Protein AF-A0A6V7Y3X8-F1 (afdb_monomer_lite)

Sequence (145 aa):
MLKTTILSAPKRNYVNLDYARHMPKAYVDRMKRHVPTKVYDNRFGAPPVHRWAVPPDDYKPLLKDFDDGSRILQAKRIWETEAFHERLERERDHKSALLSVKFFRKRRRIVPQMSAEHWTIFPGDQVEVMIGPDRGKKGVVFSCN

pLDDT: mean 75.99, std 13.75, range [44.09, 96.19]

Structure (mmCIF, N/CA/C/O backbone):
data_AF-A0A6V7Y3X8-F1
#
_entry.id   AF-A0A6V7Y3X8-F1
#
loop_
_atom_site.group_PDB
_atom_site.id
_atom_site.type_symbol
_atom_site.label_atom_id
_atom_site.label_alt_id
_atom_site.label_comp_id
_atom_site.label_asym_id
_atom_site.label_entity_id
_atom_site.label_seq_id
_atom_site.pdbx_PDB_ins_code
_atom_site.Cartn_x
_atom_site.Cartn_y
_atom_site.Cartn_z
_atom_site.occupancy
_atom_site.B_iso_or_equiv
_atom_site.auth_seq_id
_atom_site.auth_comp_id
_atom_site.auth_asym_id
_atom_site.auth_atom_id
_atom_site.pdbx_PDB_model_num
ATOM 1 N N . MET A 1 1 ? 5.498 32.511 -59.991 1.00 50.22 1 MET A N 1
ATOM 2 C CA . MET A 1 1 ? 4.754 31.581 -59.110 1.00 50.22 1 MET A CA 1
ATOM 3 C C . MET A 1 1 ? 5.460 30.237 -59.091 1.00 50.22 1 MET A C 1
ATOM 5 O O . MET A 1 1 ? 5.334 29.526 -60.070 1.00 50.22 1 MET A O 1
ATOM 9 N N . LEU A 1 2 ? 6.162 29.878 -58.015 1.00 44.09 2 LEU A N 1
ATOM 10 C CA . LEU A 1 2 ? 6.521 28.484 -57.720 1.00 44.09 2 LEU A CA 1
ATOM 11 C C . LEU A 1 2 ? 6.543 28.322 -56.193 1.00 44.09 2 LEU A C 1
ATOM 13 O O . LEU A 1 2 ? 7.506 28.699 -55.533 1.00 44.09 2 LEU A O 1
ATOM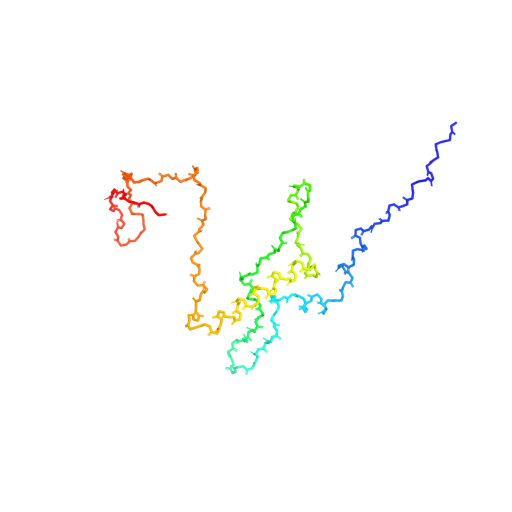 17 N N . LYS A 1 3 ? 5.431 27.838 -55.625 1.00 51.41 3 LYS A N 1
ATOM 18 C CA . LYS A 1 3 ? 5.354 27.421 -54.218 1.00 51.41 3 LYS A CA 1
ATOM 19 C C . LYS A 1 3 ? 5.978 26.029 -54.132 1.00 51.41 3 LYS A C 1
ATOM 21 O O . LYS A 1 3 ? 5.423 25.074 -54.664 1.00 51.41 3 LYS A O 1
ATOM 26 N N . THR A 1 4 ? 7.146 25.922 -53.517 1.00 54.84 4 THR A N 1
ATOM 27 C CA . THR A 1 4 ? 7.898 24.674 -53.356 1.00 54.84 4 THR A CA 1
ATOM 28 C C . THR A 1 4 ? 7.322 23.826 -52.217 1.00 54.84 4 THR A C 1
ATOM 30 O O . THR A 1 4 ? 7.810 23.819 -51.092 1.00 54.84 4 THR A O 1
ATOM 33 N N . THR A 1 5 ? 6.277 23.057 -52.509 1.00 56.72 5 THR A N 1
ATOM 34 C CA . THR A 1 5 ? 5.694 22.022 -51.631 1.00 56.72 5 THR A CA 1
ATOM 35 C C . THR A 1 5 ? 6.473 20.697 -51.692 1.00 56.72 5 THR A C 1
ATOM 37 O O . THR A 1 5 ? 5.879 19.639 -51.862 1.00 56.72 5 THR A O 1
ATOM 40 N N . ILE A 1 6 ? 7.811 20.714 -51.591 1.00 56.59 6 ILE A N 1
ATOM 41 C CA . ILE A 1 6 ? 8.629 19.478 -51.715 1.00 56.59 6 ILE A CA 1
ATOM 42 C C . ILE A 1 6 ? 9.505 19.189 -50.478 1.00 56.59 6 ILE A C 1
ATOM 44 O O . ILE A 1 6 ? 10.072 18.110 -50.362 1.00 56.59 6 ILE A O 1
ATOM 48 N N . LEU A 1 7 ? 9.530 20.059 -49.462 1.00 53.50 7 LEU A N 1
ATOM 49 C CA . LEU A 1 7 ? 10.268 19.796 -48.210 1.00 53.50 7 LEU A CA 1
ATOM 50 C C . LEU A 1 7 ? 9.374 19.464 -47.004 1.00 53.50 7 LEU A C 1
ATOM 52 O O . LEU A 1 7 ? 9.790 19.612 -45.858 1.00 53.50 7 LEU A O 1
ATOM 56 N N . SER A 1 8 ? 8.161 18.956 -47.231 1.00 57.09 8 SER A N 1
ATOM 57 C CA . SER A 1 8 ? 7.438 18.248 -46.170 1.00 57.09 8 SER A CA 1
ATOM 58 C C . SER A 1 8 ? 7.965 16.818 -46.119 1.00 57.09 8 SER A C 1
ATOM 60 O O . SER A 1 8 ? 7.353 15.910 -46.681 1.00 57.09 8 SER A O 1
ATOM 62 N N . ALA A 1 9 ? 9.106 16.608 -45.457 1.00 56.50 9 ALA A N 1
ATOM 63 C CA . ALA A 1 9 ? 9.508 15.264 -45.056 1.00 56.50 9 ALA A CA 1
ATOM 64 C C . ALA A 1 9 ? 8.296 14.584 -44.385 1.00 56.50 9 ALA A C 1
ATOM 66 O O . ALA A 1 9 ? 7.649 15.222 -43.545 1.00 56.50 9 ALA A O 1
ATOM 67 N N . PRO A 1 10 ? 7.932 13.337 -44.745 1.00 58.56 10 PRO A N 1
ATOM 68 C CA . PRO A 1 10 ? 6.855 12.646 -44.055 1.00 58.56 10 PRO A CA 1
ATOM 69 C C . PRO A 1 10 ? 7.238 12.620 -42.579 1.00 58.56 10 PRO A C 1
ATOM 71 O O . PRO A 1 10 ? 8.284 12.071 -42.225 1.00 58.56 10 PRO A O 1
ATOM 74 N N . LYS A 1 11 ? 6.439 13.272 -41.722 1.00 55.50 11 LYS A N 1
ATOM 75 C CA . LYS A 1 11 ? 6.602 13.178 -40.270 1.00 55.50 11 LYS A CA 1
ATOM 76 C C . LYS A 1 11 ? 6.610 11.685 -39.959 1.00 55.50 11 LYS A C 1
ATOM 78 O O . LYS A 1 11 ? 5.572 11.036 -40.050 1.00 55.50 11 LYS A O 1
ATOM 83 N N . ARG A 1 12 ? 7.790 11.110 -39.697 1.00 51.06 12 ARG A N 1
ATOM 84 C CA . ARG A 1 12 ? 7.913 9.708 -39.295 1.00 51.06 12 ARG A CA 1
ATOM 85 C C . ARG A 1 12 ? 6.959 9.539 -38.121 1.00 51.06 12 ARG A C 1
ATOM 87 O O . ARG A 1 12 ? 7.075 10.259 -37.133 1.00 51.06 12 ARG A O 1
ATOM 94 N N . ASN A 1 13 ? 5.982 8.645 -38.251 1.00 51.66 13 ASN A N 1
ATOM 95 C CA . ASN A 1 13 ? 5.020 8.355 -37.193 1.00 51.66 13 ASN A CA 1
ATOM 96 C C . ASN A 1 13 ? 5.743 7.620 -36.051 1.00 51.66 13 ASN A C 1
ATOM 98 O O . ASN A 1 13 ? 5.594 6.412 -35.876 1.00 51.66 13 ASN A O 1
ATOM 102 N N . TYR A 1 14 ? 6.542 8.351 -35.266 1.00 52.97 14 TYR A N 1
ATOM 103 C CA . TYR A 1 14 ? 7.275 7.836 -34.105 1.00 52.97 14 TYR A CA 1
ATOM 104 C C . TYR A 1 14 ? 6.337 7.265 -33.031 1.00 52.97 14 TYR A C 1
ATOM 106 O O . TYR A 1 14 ? 6.759 6.461 -32.210 1.00 52.97 14 TYR A O 1
ATOM 114 N N . VAL A 1 15 ? 5.041 7.588 -33.102 1.00 54.38 15 VAL A N 1
ATOM 115 C CA . VAL A 1 15 ? 3.974 7.026 -32.259 1.00 54.38 15 VAL A CA 1
ATOM 116 C C . VAL A 1 15 ? 3.900 5.491 -32.349 1.00 54.38 15 VAL A C 1
ATOM 118 O O . VAL A 1 15 ? 3.535 4.835 -31.376 1.00 54.38 15 VAL A O 1
ATOM 121 N N . ASN A 1 16 ? 4.283 4.896 -33.486 1.00 54.00 16 ASN A N 1
ATOM 122 C CA . ASN A 1 16 ? 4.293 3.438 -33.680 1.00 54.00 16 ASN A CA 1
ATOM 123 C C . ASN A 1 16 ? 5.676 2.792 -33.472 1.00 54.00 16 ASN A C 1
ATOM 125 O O . ASN A 1 16 ? 5.784 1.566 -33.466 1.00 54.00 16 ASN A O 1
ATOM 129 N N . LEU A 1 17 ? 6.718 3.605 -33.283 1.00 56.09 17 LEU A N 1
ATOM 130 C CA . LEU A 1 17 ? 8.102 3.176 -33.051 1.00 56.09 17 LEU A CA 1
ATOM 131 C C . LEU A 1 17 ? 8.455 3.145 -31.559 1.00 56.09 17 LEU A C 1
ATOM 133 O O . LEU A 1 17 ? 9.628 3.099 -31.196 1.00 56.09 17 LEU A O 1
ATOM 137 N N . ASP A 1 18 ? 7.453 3.173 -30.680 1.00 62.59 18 ASP A N 1
ATOM 138 C CA . ASP A 1 18 ? 7.703 3.010 -29.259 1.00 62.59 18 ASP A CA 1
ATOM 139 C C . ASP A 1 18 ? 8.208 1.587 -28.996 1.00 62.59 18 ASP A C 1
ATOM 141 O O . ASP A 1 18 ? 7.479 0.611 -29.189 1.00 62.59 18 ASP A O 1
ATOM 145 N N . TYR A 1 19 ? 9.456 1.477 -28.538 1.00 62.34 19 TYR A N 1
ATOM 146 C CA . TYR A 1 19 ? 10.093 0.220 -28.134 1.00 62.34 19 TYR A CA 1
ATOM 147 C C . TYR A 1 19 ? 9.199 -0.596 -27.184 1.00 62.34 19 TYR A C 1
ATOM 149 O O . TYR A 1 19 ? 9.169 -1.823 -27.243 1.00 62.34 19 TYR A O 1
ATOM 157 N N . ALA A 1 20 ? 8.383 0.096 -26.380 1.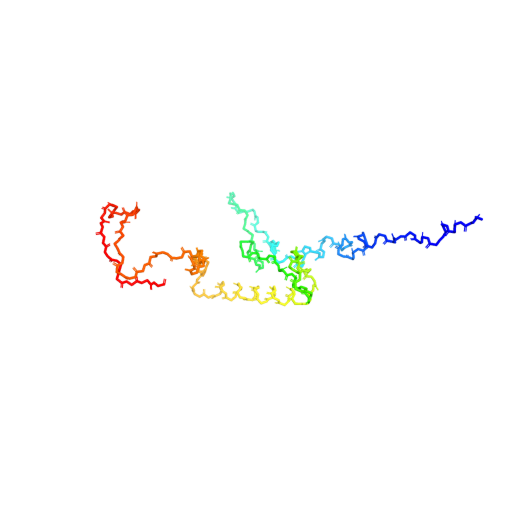00 62.88 20 ALA A N 1
ATOM 158 C CA . ALA A 1 20 ? 7.362 -0.485 -25.515 1.00 62.88 20 ALA A CA 1
ATOM 159 C C . ALA A 1 20 ? 6.365 -1.407 -26.240 1.00 62.88 20 ALA A C 1
ATOM 161 O O . ALA A 1 20 ? 5.955 -2.424 -25.682 1.00 62.88 20 ALA A O 1
ATOM 162 N N . ARG A 1 21 ? 5.948 -1.051 -27.464 1.00 65.06 21 ARG A N 1
ATOM 163 C CA . ARG A 1 21 ? 4.937 -1.791 -28.241 1.00 65.06 21 ARG A CA 1
ATOM 164 C C . ARG A 1 21 ? 5.491 -3.068 -28.864 1.00 65.06 21 ARG A C 1
ATOM 166 O O . ARG A 1 21 ? 4.726 -3.992 -29.114 1.00 65.06 21 ARG A O 1
ATOM 173 N N . HIS A 1 22 ? 6.804 -3.114 -29.078 1.00 70.69 22 HIS A N 1
ATOM 174 C CA . HIS A 1 22 ? 7.508 -4.234 -29.710 1.00 70.69 22 HIS A CA 1
ATOM 175 C C . HIS A 1 22 ? 8.220 -5.136 -28.699 1.00 70.69 22 HIS A C 1
ATOM 177 O O . HIS A 1 22 ? 8.906 -6.082 -29.084 1.00 70.69 22 HIS A O 1
ATOM 183 N N . MET A 1 23 ? 8.062 -4.874 -27.398 1.00 77.50 23 MET A N 1
ATOM 184 C CA . MET A 1 23 ? 8.607 -5.753 -26.373 1.00 77.50 23 MET A CA 1
ATOM 185 C C . MET A 1 23 ? 7.942 -7.137 -26.431 1.00 77.50 23 MET A C 1
ATOM 187 O O . MET A 1 23 ? 6.710 -7.228 -26.479 1.00 77.50 23 MET A O 1
ATOM 191 N N . PRO A 1 24 ? 8.722 -8.231 -26.332 1.00 83.94 24 PRO A N 1
ATOM 192 C CA . PRO A 1 24 ? 8.163 -9.569 -26.229 1.00 83.94 24 PRO A CA 1
ATOM 193 C C . PRO A 1 24 ? 7.179 -9.658 -25.062 1.00 83.94 24 PRO A C 1
ATOM 195 O O . PRO A 1 24 ? 7.521 -9.339 -23.920 1.00 83.94 24 PRO A O 1
ATOM 198 N N . LYS A 1 25 ? 5.966 -10.153 -25.330 1.00 81.75 25 LYS A N 1
ATOM 199 C CA . LYS A 1 25 ? 4.901 -10.275 -24.320 1.00 81.75 25 LYS A CA 1
ATOM 200 C C . LYS A 1 25 ? 5.373 -11.021 -23.067 1.00 81.75 25 LYS A C 1
ATOM 202 O O . LYS A 1 25 ? 5.107 -10.584 -21.954 1.00 81.75 25 LYS A O 1
ATOM 207 N N . ALA A 1 26 ? 6.163 -12.081 -23.246 1.00 80.75 26 ALA A N 1
ATOM 208 C CA . ALA A 1 26 ? 6.740 -12.845 -22.143 1.00 80.75 26 ALA A CA 1
ATOM 209 C C . ALA A 1 26 ? 7.649 -12.002 -21.226 1.00 80.75 26 ALA A C 1
ATOM 211 O O . ALA A 1 26 ? 7.658 -12.212 -20.017 1.00 80.75 26 ALA A O 1
ATOM 212 N N . TYR A 1 27 ? 8.402 -11.042 -21.772 1.00 79.56 27 TYR A N 1
ATOM 213 C CA . TYR A 1 27 ? 9.245 -10.142 -20.982 1.00 79.56 27 TYR A CA 1
ATOM 214 C C . TYR A 1 27 ? 8.394 -9.141 -20.193 1.00 79.56 27 TYR A C 1
ATOM 216 O O . TYR A 1 27 ? 8.594 -8.957 -18.991 1.00 79.56 27 TYR A O 1
ATOM 224 N N . VAL A 1 28 ? 7.391 -8.556 -20.852 1.00 77.38 28 VAL A N 1
ATOM 225 C CA . VAL A 1 28 ? 6.444 -7.626 -20.225 1.00 77.38 28 VAL A CA 1
ATOM 226 C C . VAL A 1 28 ? 5.692 -8.305 -19.080 1.00 77.38 28 VAL A C 1
ATOM 228 O O . VAL A 1 28 ? 5.559 -7.727 -18.003 1.00 77.38 28 VAL A O 1
ATOM 231 N N . ASP A 1 29 ? 5.245 -9.544 -19.275 1.00 77.12 29 ASP A N 1
ATOM 232 C CA . ASP A 1 29 ? 4.501 -10.286 -18.259 1.00 77.12 29 ASP A CA 1
ATOM 233 C C . ASP A 1 29 ? 5.384 -10.712 -17.074 1.00 77.12 29 ASP A C 1
ATOM 235 O O . ASP A 1 29 ? 4.926 -10.641 -15.939 1.00 77.12 29 ASP A O 1
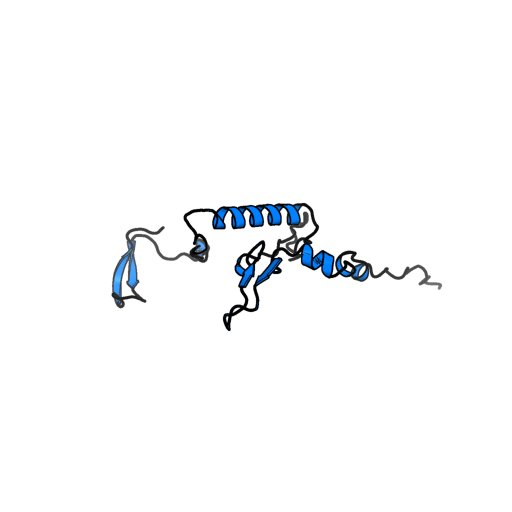ATOM 239 N N . ARG A 1 30 ? 6.673 -11.026 -17.284 1.00 75.12 30 ARG A N 1
ATOM 240 C CA . ARG A 1 30 ? 7.635 -11.235 -16.176 1.00 75.12 30 ARG A CA 1
ATOM 241 C C . ARG A 1 30 ? 7.853 -9.972 -15.343 1.00 75.12 30 ARG A C 1
ATOM 243 O O . ARG A 1 30 ? 8.036 -10.045 -14.132 1.00 75.12 30 ARG A O 1
ATOM 250 N N . MET A 1 31 ? 7.839 -8.813 -15.995 1.00 74.19 31 MET A N 1
ATOM 251 C CA . MET A 1 31 ? 7.975 -7.514 -15.339 1.00 74.19 31 MET A CA 1
ATOM 252 C C . MET A 1 31 ? 6.695 -7.108 -14.579 1.00 74.19 31 MET A C 1
ATOM 254 O O . MET A 1 31 ? 6.744 -6.370 -13.585 1.00 74.19 31 MET A O 1
ATOM 258 N N . LYS A 1 32 ? 5.525 -7.612 -14.993 1.00 74.44 32 LYS A N 1
ATOM 259 C CA . LYS A 1 32 ? 4.254 -7.432 -14.279 1.00 74.44 32 LYS A CA 1
ATOM 260 C C . LYS A 1 32 ? 4.208 -8.305 -13.022 1.00 74.44 32 LYS A C 1
ATOM 262 O O . LYS A 1 32 ? 3.882 -9.482 -13.053 1.00 74.44 32 LYS A O 1
ATOM 267 N N . ARG A 1 33 ? 4.413 -7.684 -11.864 1.00 70.75 33 ARG A N 1
ATOM 268 C CA . ARG A 1 33 ? 4.377 -8.365 -10.554 1.00 70.75 33 ARG A CA 1
ATOM 269 C C . ARG A 1 33 ? 2.976 -8.709 -10.023 1.00 70.75 33 ARG A C 1
ATOM 271 O O . ARG A 1 33 ? 2.871 -9.338 -8.973 1.00 70.75 33 ARG A O 1
ATOM 278 N N . HIS A 1 34 ? 1.926 -8.291 -10.732 1.00 71.50 34 HIS A N 1
ATOM 279 C CA . HIS A 1 34 ? 0.529 -8.637 -10.437 1.00 71.50 34 HIS A CA 1
ATOM 280 C C . HIS A 1 34 ? 0.075 -9.931 -11.135 1.00 71.50 34 HIS A C 1
ATOM 282 O O . HIS A 1 34 ? -0.969 -10.479 -10.791 1.00 71.50 34 HIS A O 1
ATOM 288 N N . VAL A 1 35 ? 0.842 -10.435 -12.111 1.00 75.62 35 VAL A N 1
ATOM 289 C CA . VAL A 1 35 ? 0.585 -11.743 -12.727 1.00 75.62 35 VAL A CA 1
ATOM 290 C C . VAL A 1 35 ? 1.003 -12.826 -11.724 1.00 75.62 35 VAL A C 1
ATOM 292 O O . VAL A 1 35 ? 2.050 -12.687 -11.080 1.00 75.62 35 VAL A O 1
ATOM 295 N N . PRO A 1 36 ? 0.201 -13.888 -11.524 1.00 80.31 36 PRO A N 1
ATOM 296 C CA . PRO A 1 36 ? 0.562 -14.950 -10.598 1.00 80.31 36 PRO A CA 1
ATOM 297 C C . PRO A 1 36 ? 1.871 -15.616 -11.027 1.00 80.31 36 PRO A C 1
ATOM 299 O O . PRO A 1 36 ? 2.029 -16.053 -12.162 1.00 80.31 36 PRO A O 1
ATOM 302 N N . THR A 1 37 ? 2.802 -15.716 -10.084 1.00 81.31 37 THR A N 1
ATOM 303 C CA . THR A 1 37 ? 4.105 -16.370 -10.282 1.00 81.31 37 THR A CA 1
ATOM 304 C C . THR A 1 37 ? 3.969 -17.885 -10.343 1.00 81.31 37 THR A C 1
ATOM 306 O O . THR A 1 37 ? 4.683 -18.549 -11.088 1.00 81.31 37 THR A O 1
ATOM 309 N N . LYS A 1 38 ? 3.041 -18.438 -9.556 1.00 84.06 38 LYS A N 1
ATOM 310 C CA . LYS A 1 38 ? 2.714 -19.860 -9.541 1.00 84.06 38 LYS A CA 1
ATOM 311 C C . LYS A 1 38 ? 1.218 -20.037 -9.334 1.00 84.06 38 LYS A C 1
ATOM 313 O O . LYS A 1 38 ? 0.631 -19.376 -8.477 1.00 84.06 38 LYS A O 1
ATOM 318 N N . VAL A 1 39 ? 0.622 -20.932 -10.111 1.00 88.75 39 VAL A N 1
ATOM 319 C CA . VAL A 1 39 ? -0.766 -21.366 -9.949 1.00 88.75 39 VAL A CA 1
ATOM 320 C C . VAL A 1 39 ? -0.734 -22.794 -9.426 1.00 88.75 39 VAL A C 1
ATOM 322 O O . VAL A 1 39 ? -0.120 -23.666 -10.037 1.00 88.75 39 VAL A O 1
ATOM 325 N N . TYR A 1 40 ? -1.317 -23.009 -8.252 1.00 87.81 40 TYR A N 1
ATOM 326 C CA . TYR A 1 40 ? -1.476 -24.330 -7.659 1.00 87.81 40 TYR A CA 1
ATOM 327 C C . TYR A 1 40 ? -2.851 -24.859 -8.054 1.00 87.81 40 TYR A C 1
ATOM 329 O O . TYR A 1 40 ? -3.852 -24.503 -7.428 1.00 87.81 40 TYR A O 1
ATOM 337 N N . ASP A 1 41 ? -2.873 -25.657 -9.116 1.00 87.75 41 ASP A N 1
ATOM 338 C CA . ASP A 1 41 ? -4.074 -26.311 -9.636 1.00 87.75 41 ASP A CA 1
ATOM 339 C C . ASP A 1 41 ? -4.189 -27.769 -9.134 1.00 87.75 41 ASP A C 1
ATOM 341 O O . ASP A 1 41 ? -3.296 -28.254 -8.434 1.00 87.75 41 ASP A O 1
ATOM 345 N N . ASN A 1 42 ? -5.277 -28.466 -9.477 1.00 84.19 42 ASN A N 1
ATOM 346 C CA . ASN A 1 42 ? -5.562 -29.870 -9.140 1.00 84.19 42 ASN A CA 1
ATOM 347 C C . ASN A 1 42 ? -5.704 -30.154 -7.638 1.00 84.19 42 ASN A C 1
ATOM 349 O O . ASN A 1 42 ? -5.164 -31.120 -7.098 1.00 84.19 42 ASN A O 1
ATOM 353 N N . ARG A 1 43 ? -6.486 -29.323 -6.945 1.00 82.31 43 ARG A N 1
ATOM 354 C CA . ARG A 1 43 ? -6.763 -29.456 -5.507 1.00 82.31 43 ARG A CA 1
ATOM 355 C C . ARG A 1 43 ? -8.109 -30.126 -5.213 1.00 82.31 43 ARG A C 1
ATOM 357 O O . ARG A 1 43 ? -8.901 -29.579 -4.453 1.00 82.31 43 ARG A O 1
ATOM 364 N N . PHE A 1 44 ? -8.372 -31.292 -5.809 1.00 82.88 44 PHE A N 1
ATOM 365 C CA . PHE A 1 44 ? -9.572 -32.107 -5.533 1.00 82.88 44 PHE A CA 1
ATOM 366 C C . PHE A 1 44 ? -10.894 -31.307 -5.571 1.00 82.88 44 PHE A C 1
ATOM 368 O O . PHE A 1 44 ? -11.682 -31.339 -4.632 1.00 82.88 44 PHE A O 1
ATOM 375 N N . GLY A 1 45 ? -11.116 -30.538 -6.641 1.00 84.44 45 GLY A N 1
ATOM 376 C CA . GLY A 1 45 ? -12.329 -29.724 -6.815 1.00 84.44 45 GLY A CA 1
ATOM 377 C C . GLY A 1 45 ? -12.302 -28.347 -6.138 1.00 84.44 45 GLY A C 1
ATOM 378 O O . GLY A 1 45 ? -13.211 -27.552 -6.363 1.00 84.44 45 GLY A O 1
ATOM 379 N N . ALA A 1 46 ? -11.267 -28.017 -5.359 1.00 87.56 46 ALA A N 1
ATOM 380 C CA . ALA A 1 46 ? -11.070 -26.656 -4.870 1.00 87.56 46 ALA A CA 1
ATOM 381 C C . ALA A 1 46 ? -10.535 -25.732 -5.985 1.00 87.56 46 ALA A C 1
ATOM 383 O O . ALA A 1 46 ? -9.741 -26.178 -6.820 1.00 87.56 46 ALA A O 1
ATOM 384 N N . PRO A 1 47 ? -10.915 -24.440 -5.983 1.00 88.31 47 PRO A N 1
ATOM 385 C CA . PRO A 1 47 ? -10.416 -23.480 -6.958 1.00 88.31 47 PRO A CA 1
ATOM 386 C C . PRO A 1 47 ? -8.888 -23.313 -6.866 1.00 88.31 47 PRO A C 1
ATOM 388 O O . PRO A 1 47 ? -8.302 -23.466 -5.783 1.00 88.31 47 PRO A O 1
ATOM 391 N N . PRO A 1 48 ? -8.230 -22.980 -7.990 1.00 88.06 48 PRO A N 1
ATOM 392 C CA . PRO A 1 48 ? -6.784 -22.845 -8.045 1.00 88.06 48 PRO A CA 1
ATOM 393 C C . PRO A 1 48 ? -6.304 -21.723 -7.124 1.00 88.06 48 PRO A C 1
ATOM 395 O O . PRO A 1 48 ? -6.884 -20.637 -7.063 1.00 88.06 48 PRO A O 1
ATOM 398 N N . VAL A 1 49 ? -5.202 -21.972 -6.412 1.00 86.25 49 VAL A N 1
ATOM 399 C CA . VAL A 1 49 ? -4.577 -20.948 -5.569 1.00 86.25 49 VAL A CA 1
ATOM 400 C C . VAL A 1 49 ? -3.472 -20.259 -6.345 1.00 86.25 49 VAL A C 1
ATOM 402 O O . VAL A 1 49 ? -2.499 -20.874 -6.778 1.00 86.25 49 VAL A O 1
ATOM 405 N N . HIS A 1 50 ? -3.611 -18.951 -6.492 1.00 86.88 50 HIS A N 1
ATOM 406 C CA . HIS A 1 50 ? -2.642 -18.108 -7.168 1.00 86.88 50 HIS A CA 1
ATOM 407 C C . HIS A 1 50 ? -1.644 -17.530 -6.162 1.00 86.88 50 HIS A C 1
ATOM 409 O O . HIS A 1 50 ? -2.020 -16.939 -5.151 1.00 86.88 50 HIS A O 1
ATOM 415 N N . ARG A 1 51 ? -0.347 -17.676 -6.443 1.00 82.50 51 ARG A N 1
ATOM 416 C CA . ARG A 1 51 ? 0.721 -17.012 -5.692 1.00 82.50 51 ARG A CA 1
ATOM 417 C C . ARG A 1 51 ? 1.186 -15.781 -6.449 1.00 82.50 51 ARG A C 1
ATOM 419 O O . ARG A 1 51 ? 1.879 -15.892 -7.461 1.00 82.50 51 ARG A O 1
ATOM 426 N N . TRP A 1 52 ? 0.846 -14.610 -5.936 1.00 81.50 52 TRP A N 1
ATOM 427 C CA . TRP A 1 52 ? 1.271 -13.334 -6.505 1.00 81.50 52 TRP A CA 1
ATOM 428 C C . TRP A 1 52 ? 2.537 -12.809 -5.823 1.00 81.50 52 TRP A C 1
ATOM 430 O O . TRP A 1 52 ? 2.757 -13.063 -4.637 1.00 81.50 52 TRP A O 1
ATOM 440 N N . ALA A 1 53 ? 3.358 -12.059 -6.563 1.00 80.25 53 ALA A N 1
ATOM 441 C CA . ALA A 1 53 ? 4.438 -11.274 -5.964 1.00 80.25 53 ALA A CA 1
ATOM 442 C C . ALA A 1 53 ? 3.853 -10.057 -5.227 1.00 80.25 53 ALA A C 1
ATOM 444 O O . ALA A 1 53 ? 4.181 -9.815 -4.065 1.00 80.25 53 ALA A O 1
ATOM 445 N N . VAL A 1 54 ? 2.913 -9.365 -5.878 1.00 79.19 54 VAL A N 1
ATOM 446 C CA . VAL A 1 54 ? 2.047 -8.340 -5.284 1.00 79.19 54 VAL A CA 1
ATOM 447 C C . VAL A 1 54 ? 0.590 -8.703 -5.599 1.00 79.19 54 VAL A C 1
ATOM 449 O O . VAL A 1 54 ? 0.296 -8.975 -6.765 1.00 79.19 54 VAL A O 1
ATOM 452 N N . PRO A 1 55 ? -0.321 -8.737 -4.609 1.00 77.75 55 PRO A N 1
ATOM 453 C CA . PRO A 1 55 ? -1.732 -9.014 -4.855 1.00 77.75 55 PRO A CA 1
ATOM 454 C C . PRO A 1 55 ? -2.350 -8.027 -5.858 1.00 77.75 55 PRO A C 1
ATOM 456 O O . PRO A 1 55 ? -2.007 -6.844 -5.825 1.00 77.75 55 PRO A O 1
ATOM 459 N N . PRO A 1 56 ? -3.278 -8.476 -6.722 1.00 77.38 56 PRO A N 1
ATOM 460 C CA . PRO A 1 56 ? -3.912 -7.609 -7.715 1.00 77.38 56 PRO A CA 1
ATOM 461 C C . PRO A 1 56 ? -4.712 -6.460 -7.081 1.00 77.38 56 PRO A C 1
ATOM 463 O O . PRO A 1 56 ? -4.708 -5.364 -7.628 1.00 77.38 56 PRO A O 1
ATOM 466 N N . ASP A 1 57 ? -5.310 -6.669 -5.904 1.00 77.00 57 ASP A N 1
ATOM 467 C CA . ASP A 1 57 ? -6.064 -5.633 -5.172 1.00 77.00 57 ASP A CA 1
ATOM 468 C C . ASP A 1 57 ? -5.189 -4.444 -4.744 1.00 77.00 57 ASP A C 1
ATOM 470 O O . ASP A 1 57 ? -5.660 -3.315 -4.632 1.00 77.00 57 ASP A O 1
ATOM 474 N N . ASP A 1 58 ? -3.898 -4.697 -4.515 1.00 70.06 58 ASP A N 1
ATOM 475 C CA . ASP A 1 58 ? -2.924 -3.689 -4.095 1.00 70.06 58 ASP A CA 1
ATOM 476 C C . ASP A 1 58 ? -2.238 -3.016 -5.305 1.00 70.06 58 ASP A C 1
ATOM 478 O O . ASP A 1 58 ? -1.293 -2.234 -5.145 1.00 70.06 58 ASP A O 1
ATOM 482 N N . TYR A 1 59 ? -2.688 -3.309 -6.533 1.00 70.19 59 TYR A N 1
ATOM 483 C CA . TYR A 1 59 ? -2.123 -2.735 -7.749 1.00 70.19 59 TYR A CA 1
ATOM 484 C C . TYR A 1 59 ? -2.501 -1.258 -7.893 1.00 70.19 59 TYR A C 1
ATOM 486 O O . TYR A 1 59 ? -3.662 -0.902 -8.088 1.00 70.19 59 TYR A O 1
ATOM 494 N N . LYS A 1 60 ? -1.487 -0.389 -7.875 1.00 68.56 60 LYS A N 1
ATOM 495 C CA . LYS A 1 60 ? -1.624 1.025 -8.233 1.00 68.56 60 LYS A CA 1
ATOM 496 C C . LYS A 1 60 ? -0.842 1.300 -9.516 1.00 68.56 60 LYS A C 1
ATOM 498 O O . LYS A 1 60 ? 0.356 0.997 -9.554 1.00 68.56 60 LYS A O 1
ATOM 503 N N . PRO A 1 61 ? -1.474 1.850 -10.569 1.00 66.50 61 PRO A N 1
ATOM 504 C CA . PRO A 1 61 ? -0.724 2.352 -11.706 1.00 66.50 61 PRO A CA 1
ATOM 505 C C . PRO A 1 61 ? 0.149 3.506 -11.214 1.00 66.50 61 PRO A C 1
ATOM 507 O O . PRO A 1 61 ? -0.326 4.420 -10.544 1.00 66.50 61 PRO A O 1
ATOM 510 N N . LEU A 1 62 ? 1.442 3.433 -11.506 1.00 66.75 62 LEU A N 1
ATOM 511 C CA . LEU A 1 62 ? 2.368 4.502 -11.162 1.00 66.75 62 LEU A CA 1
ATOM 512 C C . LEU A 1 62 ? 2.091 5.669 -12.093 1.00 66.75 62 LEU A C 1
ATOM 514 O O . LEU A 1 62 ? 2.181 5.472 -13.297 1.00 66.75 62 LEU A O 1
ATOM 518 N N . LEU A 1 63 ? 1.745 6.844 -11.584 1.00 68.75 63 LEU A N 1
ATOM 519 C CA . LEU A 1 63 ? 1.643 8.032 -12.427 1.00 68.75 63 LEU A CA 1
ATOM 520 C C . LEU A 1 63 ? 3.048 8.545 -12.746 1.00 68.75 63 LEU A C 1
ATOM 522 O O . LEU A 1 63 ? 3.921 8.569 -11.878 1.00 68.75 63 LEU A O 1
ATOM 526 N N . LYS A 1 64 ? 3.271 8.920 -14.004 1.00 66.31 64 LYS A N 1
ATOM 527 C CA . LYS A 1 64 ? 4.447 9.673 -14.421 1.00 66.31 64 LYS A CA 1
ATOM 528 C C . LYS A 1 64 ? 4.153 11.155 -14.222 1.00 66.31 64 LYS A C 1
ATOM 530 O O . LYS A 1 64 ? 3.298 11.705 -14.911 1.00 66.31 64 LYS A O 1
ATOM 535 N N . ASP A 1 65 ? 4.856 11.768 -13.283 1.00 63.03 65 ASP A N 1
ATOM 536 C CA . ASP A 1 65 ? 4.877 13.218 -13.156 1.00 63.03 65 ASP A CA 1
ATOM 537 C C . ASP A 1 65 ? 5.797 13.774 -14.253 1.00 63.03 65 ASP A C 1
ATOM 539 O O . ASP A 1 65 ? 6.884 13.241 -14.488 1.00 63.03 65 ASP A O 1
ATOM 543 N N . PHE A 1 66 ? 5.327 14.785 -14.980 1.00 61.22 66 PHE A N 1
ATOM 544 C CA . PHE A 1 66 ? 6.132 15.520 -15.954 1.00 61.22 66 PHE A CA 1
ATOM 545 C C . PHE A 1 66 ? 6.602 16.831 -15.323 1.00 61.22 66 PHE A C 1
ATOM 547 O O . PHE A 1 66 ? 5.825 17.482 -14.620 1.00 61.22 66 PHE A O 1
ATOM 554 N N . ASP A 1 67 ? 7.836 17.242 -15.623 1.00 65.88 67 ASP A N 1
ATOM 555 C CA . ASP A 1 67 ? 8.447 18.474 -15.097 1.00 65.88 67 ASP A CA 1
ATOM 556 C C . ASP A 1 67 ? 7.643 19.740 -15.462 1.00 65.88 67 ASP A C 1
ATOM 558 O O . ASP A 1 67 ? 7.656 20.729 -14.735 1.00 65.88 67 ASP A O 1
ATOM 562 N N . ASP A 1 68 ? 6.848 19.671 -16.534 1.00 69.12 68 ASP A N 1
ATOM 563 C CA . ASP A 1 68 ? 5.973 20.745 -17.019 1.00 69.12 68 ASP A CA 1
ATOM 564 C C . ASP A 1 68 ? 4.702 20.956 -16.162 1.00 69.12 68 ASP A C 1
ATOM 566 O O . ASP A 1 68 ? 3.817 21.729 -16.528 1.00 69.12 68 ASP A O 1
ATOM 570 N N . GLY A 1 69 ? 4.532 20.210 -15.064 1.00 60.88 69 GLY A N 1
ATOM 571 C CA . GLY A 1 69 ? 3.335 20.253 -14.212 1.00 60.88 69 GLY A CA 1
ATOM 572 C C . GLY A 1 69 ? 2.081 19.631 -14.847 1.00 60.88 69 GLY A C 1
ATOM 573 O O . GLY A 1 69 ? 1.019 19.579 -14.220 1.00 60.88 69 GLY A O 1
ATOM 574 N N . SER A 1 70 ? 2.184 19.121 -16.079 1.00 60.81 70 SER A N 1
ATOM 575 C CA . SER A 1 70 ? 1.086 18.442 -16.761 1.00 60.81 70 SER A CA 1
ATOM 576 C C . SER A 1 70 ? 0.881 17.032 -16.190 1.00 60.81 70 SER A C 1
ATOM 578 O O . SER A 1 70 ? 1.689 16.122 -16.361 1.00 60.81 70 SER A O 1
ATOM 580 N N . ARG A 1 71 ? -0.250 16.822 -15.508 1.00 54.66 71 ARG A N 1
ATOM 581 C CA . ARG A 1 71 ? -0.698 15.494 -15.057 1.00 54.66 71 ARG A CA 1
ATOM 582 C C . ARG A 1 71 ? -1.370 14.741 -16.201 1.00 54.66 71 ARG A C 1
ATOM 584 O O . ARG A 1 71 ? -2.549 14.396 -16.124 1.00 54.66 71 ARG A O 1
ATOM 591 N N . ILE A 1 72 ? -0.650 14.492 -17.292 1.00 58.16 72 ILE A N 1
ATOM 592 C CA . ILE A 1 72 ? -1.115 13.475 -18.237 1.00 58.16 72 ILE A CA 1
ATOM 593 C C . ILE A 1 72 ? -0.986 12.145 -17.496 1.00 58.16 72 ILE A C 1
ATOM 595 O O . ILE A 1 72 ? 0.109 11.789 -17.069 1.00 58.16 72 ILE A O 1
ATOM 599 N N . LEU A 1 73 ? -2.097 11.421 -17.327 1.00 55.19 73 LEU A N 1
ATOM 600 C CA . LEU A 1 73 ? -2.136 10.091 -16.710 1.00 55.19 73 LEU A CA 1
ATOM 601 C C . LEU A 1 73 ? -1.395 9.070 -17.592 1.00 55.19 73 LEU A C 1
ATOM 603 O O . LEU A 1 73 ? -2.000 8.194 -18.203 1.00 55.19 73 LEU A O 1
ATOM 607 N N . GLN A 1 74 ? -0.074 9.189 -17.701 1.00 59.84 74 GLN A N 1
ATOM 608 C CA . GLN A 1 74 ? 0.768 8.158 -18.279 1.00 59.84 74 GLN A CA 1
ATOM 609 C C . GLN A 1 74 ? 1.252 7.271 -17.147 1.00 59.84 74 GLN A C 1
ATOM 611 O O . GLN A 1 74 ? 1.893 7.734 -16.205 1.00 59.84 74 GLN A O 1
ATOM 616 N N . ALA A 1 75 ? 0.927 5.984 -17.231 1.00 66.38 75 ALA A N 1
ATOM 617 C CA . ALA A 1 75 ? 1.485 5.025 -16.301 1.00 66.38 75 ALA A CA 1
ATOM 618 C C . ALA A 1 75 ? 3.009 4.944 -16.517 1.00 66.38 75 ALA A C 1
ATOM 620 O O . ALA A 1 75 ? 3.434 4.734 -17.658 1.00 66.38 75 ALA A O 1
ATOM 621 N N . LYS A 1 76 ? 3.826 5.073 -15.458 1.00 74.38 76 LYS A N 1
ATOM 622 C CA . LYS A 1 76 ? 5.269 4.796 -15.540 1.00 74.38 76 LYS A CA 1
ATOM 623 C C . LYS A 1 76 ? 5.456 3.412 -16.139 1.00 74.38 76 LYS A C 1
ATOM 625 O O . LYS A 1 76 ? 4.754 2.449 -15.788 1.00 74.38 76 LYS A O 1
ATOM 630 N N . ARG A 1 77 ? 6.395 3.311 -17.072 1.00 77.69 77 ARG A N 1
ATOM 631 C CA . ARG A 1 77 ? 6.656 2.042 -17.747 1.00 77.69 77 ARG A CA 1
ATOM 632 C C . ARG A 1 77 ? 7.279 1.098 -16.739 1.00 77.69 77 ARG A C 1
ATOM 634 O O . ARG A 1 77 ? 8.074 1.484 -15.896 1.00 77.69 77 ARG A O 1
ATOM 641 N N . ILE A 1 78 ? 6.927 -0.175 -16.834 1.00 75.25 78 ILE A N 1
ATOM 642 C CA . ILE A 1 78 ? 7.279 -1.155 -15.800 1.00 75.25 78 ILE A CA 1
ATOM 643 C C . ILE A 1 78 ? 8.801 -1.361 -15.683 1.00 75.25 78 ILE A C 1
ATOM 645 O O . ILE A 1 78 ? 9.295 -1.740 -14.625 1.00 75.25 78 ILE A O 1
ATOM 649 N N . TRP A 1 79 ? 9.521 -1.120 -16.777 1.00 75.50 79 TRP A N 1
ATOM 650 C CA . TRP A 1 79 ? 10.973 -1.241 -16.881 1.00 75.50 79 TRP A CA 1
ATOM 651 C C . TRP A 1 79 ? 11.728 0.068 -16.605 1.00 75.50 79 TRP A C 1
ATOM 653 O O . TRP A 1 79 ? 12.953 0.068 -16.679 1.00 75.50 79 TRP A O 1
ATOM 663 N N . GLU A 1 80 ? 11.043 1.179 -16.313 1.00 83.06 80 GLU A N 1
ATOM 664 C CA . GLU A 1 80 ? 11.717 2.371 -15.783 1.00 83.06 80 GLU A CA 1
ATOM 665 C C . GLU A 1 80 ? 12.276 2.041 -14.390 1.00 83.06 80 GLU A C 1
ATOM 667 O O . GLU A 1 80 ? 11.628 1.353 -13.599 1.00 83.06 80 GLU A O 1
ATOM 672 N N . THR A 1 81 ? 13.488 2.507 -14.090 1.00 84.12 81 THR A N 1
ATOM 673 C CA . THR A 1 81 ? 14.217 2.160 -12.857 1.00 84.12 81 THR A CA 1
ATOM 674 C C . THR A 1 81 ? 13.415 2.505 -11.607 1.00 84.12 81 THR A C 1
ATOM 676 O O . THR A 1 81 ? 13.224 1.649 -10.749 1.00 84.12 81 THR A O 1
ATOM 679 N N . GLU A 1 82 ? 12.865 3.716 -11.531 1.00 83.31 82 GLU A N 1
ATOM 680 C CA . GLU A 1 82 ? 12.020 4.156 -10.414 1.00 83.31 82 GLU A CA 1
ATOM 681 C C . GLU A 1 82 ? 10.805 3.244 -10.214 1.00 83.31 82 GLU A C 1
ATOM 683 O O . GLU A 1 82 ? 10.548 2.759 -9.112 1.00 83.31 82 GLU A O 1
ATOM 688 N N . ALA A 1 83 ? 10.088 2.956 -11.305 1.00 80.62 83 ALA A N 1
ATOM 689 C CA . ALA A 1 83 ? 8.916 2.092 -11.290 1.00 80.62 83 ALA A CA 1
ATOM 690 C C . ALA A 1 83 ? 9.253 0.670 -10.836 1.00 80.62 83 ALA A C 1
ATOM 692 O O . ALA A 1 83 ? 8.464 0.013 -10.149 1.00 80.62 83 ALA A O 1
ATOM 693 N N . PHE A 1 84 ? 10.427 0.186 -11.230 1.00 83.06 84 PHE A N 1
ATOM 694 C CA . PHE A 1 84 ? 10.940 -1.112 -10.841 1.00 83.06 84 PHE A CA 1
ATOM 695 C C . PHE A 1 84 ? 11.322 -1.161 -9.355 1.00 83.06 84 PHE A C 1
ATOM 697 O O . PHE A 1 84 ? 10.928 -2.107 -8.667 1.00 83.06 84 PHE A O 1
ATOM 704 N N . HIS A 1 85 ? 12.020 -0.142 -8.844 1.00 86.19 85 HIS A N 1
ATOM 705 C CA . HIS A 1 85 ? 12.407 -0.041 -7.433 1.00 86.19 85 HIS A CA 1
ATOM 706 C C . HIS A 1 85 ? 11.188 0.033 -6.509 1.00 86.19 85 HIS A C 1
ATOM 708 O O . HIS A 1 85 ? 11.074 -0.764 -5.580 1.00 86.19 85 HIS A O 1
ATOM 714 N N . GLU A 1 86 ? 10.207 0.876 -6.823 1.00 82.88 86 GLU A N 1
ATOM 715 C CA . GLU A 1 86 ? 8.980 1.001 -6.029 1.00 82.88 86 GLU A CA 1
ATOM 716 C C . GLU A 1 86 ? 8.182 -0.321 -5.986 1.00 82.88 86 GLU A C 1
ATOM 718 O O . GLU A 1 86 ? 7.574 -0.704 -4.983 1.00 82.88 86 GLU A O 1
ATOM 723 N N . ARG A 1 87 ? 8.197 -1.080 -7.087 1.00 81.25 87 ARG A N 1
ATOM 724 C CA . ARG A 1 87 ? 7.590 -2.418 -7.167 1.00 81.25 87 ARG A CA 1
ATOM 725 C C . ARG A 1 87 ? 8.370 -3.480 -6.386 1.00 81.25 87 ARG A C 1
ATOM 727 O O . ARG A 1 87 ? 7.755 -4.425 -5.885 1.00 81.25 87 ARG A O 1
ATOM 734 N N . LEU A 1 88 ? 9.695 -3.360 -6.306 1.00 85.94 88 LEU A N 1
ATOM 735 C CA . LEU A 1 88 ? 10.550 -4.209 -5.471 1.00 85.94 88 LEU A CA 1
ATOM 736 C C . LEU A 1 88 ? 10.272 -3.988 -3.988 1.00 85.94 88 LEU A C 1
ATOM 738 O O . LEU A 1 88 ? 10.087 -4.960 -3.257 1.00 85.94 88 LEU A O 1
ATOM 742 N N . GLU A 1 89 ? 10.182 -2.731 -3.563 1.00 85.88 89 GLU A N 1
ATOM 743 C CA . GLU A 1 89 ? 9.858 -2.369 -2.182 1.00 85.88 89 GLU A CA 1
ATOM 744 C C . GLU A 1 89 ? 8.499 -2.932 -1.767 1.00 85.88 89 GLU A C 1
ATOM 746 O O . GLU A 1 89 ? 8.401 -3.634 -0.762 1.00 85.88 89 GLU A O 1
ATOM 751 N N . ARG A 1 90 ? 7.469 -2.762 -2.606 1.00 82.56 90 ARG A N 1
ATOM 752 C CA . ARG A 1 90 ? 6.140 -3.343 -2.349 1.00 82.56 90 ARG A CA 1
ATOM 753 C C . ARG A 1 90 ? 6.147 -4.863 -2.243 1.00 82.56 90 ARG A C 1
ATOM 755 O O . ARG A 1 90 ? 5.462 -5.416 -1.387 1.00 82.56 90 ARG A O 1
ATOM 762 N N . GLU A 1 91 ? 6.888 -5.553 -3.110 1.00 85.44 91 GLU A N 1
ATOM 763 C CA . GLU A 1 91 ? 7.020 -7.011 -3.012 1.00 85.44 91 GLU A CA 1
ATOM 764 C C . GLU A 1 91 ? 7.691 -7.404 -1.688 1.00 85.44 91 GLU A C 1
ATOM 766 O O . GLU A 1 91 ? 7.240 -8.341 -1.025 1.00 85.44 91 GLU A O 1
ATOM 771 N N . ARG A 1 92 ? 8.748 -6.687 -1.286 1.00 86.69 92 ARG A N 1
ATOM 772 C CA . ARG A 1 92 ? 9.443 -6.916 -0.015 1.00 86.69 92 ARG A CA 1
ATOM 773 C C . ARG A 1 92 ? 8.497 -6.729 1.167 1.00 86.69 92 ARG A C 1
ATOM 775 O O . ARG A 1 92 ? 8.463 -7.585 2.048 1.00 86.69 92 ARG A O 1
ATOM 782 N N . ASP A 1 93 ? 7.707 -5.664 1.156 1.00 83.06 93 ASP A N 1
ATOM 783 C CA . ASP A 1 93 ? 6.736 -5.356 2.205 1.00 83.06 93 ASP A CA 1
ATOM 784 C C . ASP A 1 93 ? 5.601 -6.385 2.258 1.00 83.06 93 ASP A C 1
ATOM 786 O O . ASP A 1 93 ? 5.172 -6.794 3.336 1.00 83.06 93 ASP A O 1
ATOM 790 N N . HIS A 1 94 ? 5.136 -6.864 1.102 1.00 79.06 94 HIS A N 1
ATOM 791 C CA . HIS A 1 94 ? 4.149 -7.939 1.034 1.00 79.06 94 HIS A CA 1
ATOM 792 C C . HIS A 1 94 ? 4.710 -9.256 1.597 1.00 79.06 94 HIS A C 1
ATOM 794 O O . HIS A 1 94 ? 4.062 -9.911 2.415 1.00 79.06 94 HIS A O 1
ATOM 800 N N . LYS A 1 95 ? 5.939 -9.633 1.219 1.00 82.25 95 LYS A N 1
ATOM 801 C CA . LYS A 1 95 ? 6.607 -10.840 1.733 1.00 82.25 95 LYS A CA 1
ATOM 802 C C . LYS A 1 95 ? 6.882 -10.754 3.232 1.00 82.25 95 LYS A C 1
ATOM 804 O O . LYS A 1 95 ? 6.643 -11.728 3.941 1.00 82.25 95 LYS A O 1
ATOM 809 N N . SER A 1 96 ? 7.351 -9.608 3.722 1.00 84.00 96 SER A N 1
ATOM 810 C CA . SER A 1 96 ? 7.577 -9.404 5.155 1.00 84.00 96 SER A CA 1
ATOM 811 C C . SER A 1 96 ? 6.262 -9.456 5.938 1.00 84.00 96 SER A C 1
ATOM 813 O O . SER A 1 96 ? 6.215 -10.050 7.013 1.00 84.00 96 SER A O 1
ATOM 815 N N . ALA A 1 97 ? 5.166 -8.935 5.374 1.00 76.50 97 ALA A N 1
ATOM 816 C CA . ALA A 1 97 ? 3.841 -9.022 5.979 1.00 76.50 97 ALA A CA 1
ATOM 817 C C . ALA A 1 97 ? 3.331 -10.469 6.097 1.00 76.50 97 ALA A C 1
ATOM 819 O O . ALA A 1 97 ? 2.769 -10.808 7.138 1.00 76.50 97 ALA A O 1
ATOM 820 N N . LEU A 1 98 ? 3.563 -11.321 5.087 1.00 76.06 98 LEU A N 1
ATOM 821 C CA . LEU A 1 98 ? 3.197 -12.749 5.119 1.00 76.06 98 LEU A CA 1
ATOM 822 C C . LEU A 1 98 ? 3.932 -13.534 6.214 1.00 76.06 98 LEU A C 1
ATOM 824 O O . LEU A 1 98 ? 3.367 -14.465 6.779 1.00 76.06 98 LEU A O 1
ATOM 828 N N . LEU A 1 99 ? 5.182 -13.167 6.505 1.00 78.75 99 LEU A N 1
ATOM 829 C CA . LEU A 1 99 ? 5.984 -13.784 7.568 1.00 78.75 99 LEU A CA 1
ATOM 830 C C . LEU A 1 99 ? 5.674 -13.204 8.955 1.00 78.75 99 LEU A C 1
ATOM 832 O O . LEU A 1 99 ? 6.069 -13.777 9.968 1.00 78.75 99 LEU A O 1
ATOM 836 N N . SER A 1 100 ? 4.986 -12.063 9.020 1.00 75.81 100 SER A N 1
ATOM 837 C CA . SER A 1 100 ? 4.637 -11.435 10.289 1.00 75.81 100 SER A CA 1
ATOM 838 C C . SER A 1 100 ? 3.485 -12.178 10.974 1.00 75.81 100 SER A C 1
ATOM 840 O O . SER A 1 100 ? 2.496 -12.547 10.343 1.00 75.81 100 SER A O 1
ATOM 842 N N . VAL A 1 101 ? 3.572 -12.324 12.300 1.00 65.50 101 VAL A N 1
ATOM 843 C CA . VAL A 1 101 ? 2.561 -12.996 13.146 1.00 65.50 101 VAL A CA 1
ATOM 844 C C . VAL A 1 101 ? 1.161 -12.374 12.987 1.00 65.50 101 VAL A C 1
ATOM 846 O O . VAL A 1 101 ? 0.140 -13.034 13.169 1.00 65.50 101 VAL A O 1
ATOM 849 N N . LYS A 1 102 ? 1.086 -11.103 12.571 1.00 61.38 102 LYS A N 1
ATOM 850 C CA . LYS A 1 102 ? -0.160 -10.414 12.216 1.00 61.38 102 LYS A CA 1
ATOM 851 C C . LYS A 1 102 ? -0.531 -10.717 10.758 1.00 61.38 102 LYS A C 1
ATOM 853 O O . LYS A 1 102 ? -0.537 -9.822 9.915 1.00 61.38 102 LYS A O 1
ATOM 858 N N . PHE A 1 103 ? -0.886 -11.973 10.494 1.00 49.47 103 PHE A N 1
ATOM 859 C CA . PHE A 1 103 ? -1.172 -12.572 9.177 1.00 49.47 103 PHE A CA 1
ATOM 860 C C . PHE A 1 103 ? -2.220 -11.820 8.315 1.00 49.47 103 PHE A C 1
ATOM 862 O O . PHE A 1 103 ? -2.349 -12.060 7.119 1.00 49.47 103 PHE A O 1
ATOM 869 N N . PHE A 1 104 ? -2.958 -10.861 8.889 1.00 52.41 104 PHE A N 1
ATOM 870 C CA . PHE A 1 104 ? -4.046 -10.132 8.230 1.00 52.41 104 PHE A CA 1
ATOM 871 C C . PHE A 1 104 ? -3.917 -8.604 8.348 1.00 52.41 104 PHE A C 1
ATOM 873 O O . PHE A 1 104 ? -4.831 -7.919 8.804 1.00 52.41 104 PHE A O 1
ATOM 880 N N . ARG A 1 105 ? -2.807 -8.016 7.880 1.00 55.28 105 ARG A N 1
ATOM 881 C CA . ARG A 1 105 ? -2.699 -6.546 7.717 1.00 55.28 105 ARG A CA 1
ATOM 882 C C . ARG A 1 105 ? -3.565 -5.963 6.584 1.00 55.28 105 ARG A C 1
ATOM 884 O O . ARG A 1 105 ? -3.620 -4.744 6.440 1.00 55.28 105 ARG A O 1
ATOM 891 N N . LYS A 1 106 ? -4.273 -6.793 5.808 1.00 53.81 106 LYS A N 1
ATOM 892 C CA . LYS A 1 106 ? -5.161 -6.339 4.719 1.00 53.81 106 LYS A CA 1
ATOM 893 C C . LYS A 1 106 ? -6.450 -5.652 5.180 1.00 53.81 106 LYS A C 1
ATOM 895 O O . LYS A 1 106 ? -7.137 -5.065 4.356 1.00 53.81 106 LYS A O 1
ATOM 900 N N . ARG A 1 107 ? -6.767 -5.623 6.478 1.00 55.62 107 ARG A N 1
ATOM 901 C CA . ARG A 1 107 ? -7.850 -4.766 6.990 1.00 55.62 107 ARG A CA 1
ATOM 902 C C . ARG A 1 107 ? -7.366 -3.325 7.160 1.00 55.62 107 ARG A C 1
ATOM 904 O O . ARG A 1 107 ? -7.428 -2.770 8.252 1.00 55.62 107 ARG A O 1
ATOM 911 N N . ARG A 1 108 ? -6.858 -2.701 6.094 1.00 58.97 108 ARG A N 1
ATOM 912 C CA . ARG A 1 108 ? -6.789 -1.238 6.077 1.00 58.97 108 ARG A CA 1
ATOM 913 C C . ARG A 1 108 ? -8.225 -0.772 5.919 1.00 58.97 108 ARG A C 1
ATOM 915 O O . ARG A 1 108 ? -8.843 -1.038 4.894 1.00 58.97 108 ARG A O 1
ATOM 922 N N . ARG A 1 109 ? -8.780 -0.142 6.954 1.00 60.66 109 ARG A N 1
ATOM 923 C CA . ARG A 1 109 ? -10.060 0.549 6.817 1.00 60.66 109 ARG A CA 1
ATOM 924 C C . ARG A 1 109 ? -9.818 1.650 5.788 1.00 60.66 109 ARG A C 1
ATOM 926 O O . ARG A 1 109 ? -9.092 2.598 6.074 1.00 60.66 109 ARG A O 1
ATOM 933 N N . ILE A 1 110 ? -10.331 1.470 4.574 1.00 69.31 110 ILE A N 1
ATOM 934 C CA . ILE A 1 110 ? -10.316 2.519 3.558 1.00 69.31 110 ILE A CA 1
ATOM 935 C C . ILE A 1 110 ? -11.336 3.541 4.043 1.00 69.31 110 ILE A C 1
ATOM 937 O O . ILE A 1 110 ? -12.532 3.402 3.807 1.00 69.31 110 ILE A O 1
ATOM 941 N N . VAL A 1 111 ? -10.869 4.500 4.838 1.00 74.06 111 VAL A N 1
ATOM 942 C CA . VAL A 1 111 ? -11.665 5.663 5.208 1.00 74.06 111 VAL A CA 1
ATOM 943 C C . VAL A 1 111 ? -11.499 6.650 4.056 1.00 74.06 111 VAL A C 1
ATOM 945 O O . VAL A 1 111 ? -10.362 7.067 3.808 1.00 74.06 111 VAL A O 1
ATOM 948 N N . PRO A 1 112 ? -12.564 6.972 3.302 1.00 77.38 112 PRO A N 1
ATOM 949 C CA . PRO A 1 112 ? -12.471 7.996 2.273 1.00 77.38 112 PRO A CA 1
ATOM 950 C C . PRO A 1 112 ? -12.016 9.300 2.936 1.00 77.38 112 PRO A C 1
ATOM 952 O O . PRO A 1 112 ? -12.612 9.745 3.913 1.00 77.38 112 PRO A O 1
ATOM 955 N N . GLN A 1 113 ? -10.918 9.872 2.443 1.00 79.06 113 GLN A N 1
ATOM 956 C CA . GLN A 1 113 ? -10.437 11.168 2.913 1.00 79.06 113 GLN A CA 1
ATOM 957 C C . GLN A 1 113 ? -11.355 12.242 2.329 1.00 79.06 113 GLN A C 1
ATOM 959 O O . GLN A 1 113 ? -11.398 12.419 1.112 1.00 79.06 113 GLN A O 1
ATOM 964 N N . MET A 1 114 ? -12.118 12.912 3.189 1.00 82.69 114 MET A N 1
ATOM 965 C CA . MET A 1 114 ? -12.937 14.065 2.822 1.00 82.69 114 MET A CA 1
ATOM 966 C C . MET A 1 114 ? -12.107 15.338 2.992 1.00 82.69 114 MET A C 1
ATOM 968 O O . MET A 1 114 ? -11.305 15.430 3.922 1.00 82.69 114 MET A O 1
ATOM 972 N N . SER A 1 115 ? -12.260 16.309 2.091 1.00 90.44 115 SER A N 1
ATOM 973 C CA . SER A 1 115 ? -11.614 17.611 2.260 1.00 90.44 115 SER A CA 1
ATOM 974 C C . SER A 1 115 ? -12.229 18.356 3.447 1.00 90.44 115 SER A C 1
ATOM 976 O O . SER A 1 115 ? -13.415 18.203 3.742 1.00 90.44 115 SER A O 1
ATOM 978 N N . ALA A 1 116 ? -11.426 19.184 4.118 1.00 86.25 116 ALA A N 1
ATOM 979 C CA . ALA A 1 116 ? -11.869 19.930 5.297 1.00 86.25 116 ALA A CA 1
ATOM 980 C C . ALA A 1 116 ? -13.072 20.848 5.004 1.00 86.25 116 ALA A C 1
ATOM 982 O O . ALA A 1 116 ? -13.939 21.006 5.851 1.00 86.25 116 ALA A O 1
ATOM 983 N N . GLU A 1 117 ? -13.165 21.388 3.787 1.00 91.88 117 GLU A N 1
ATOM 984 C CA . GLU A 1 117 ? -14.272 22.251 3.347 1.00 91.88 117 GLU A CA 1
ATOM 985 C C . GLU A 1 117 ? -15.628 21.534 3.308 1.00 91.88 117 GLU A C 1
ATOM 987 O O . GLU A 1 117 ? -16.667 22.169 3.443 1.00 91.88 117 GLU A O 1
ATOM 992 N N . HIS A 1 118 ? -15.625 20.215 3.104 1.00 90.12 118 HIS A N 1
ATOM 993 C CA . HIS A 1 118 ? -16.847 19.413 3.013 1.00 90.12 118 HIS A CA 1
ATOM 994 C C . HIS A 1 118 ? -17.209 18.768 4.362 1.00 90.12 118 HIS A C 1
ATOM 996 O O . HIS A 1 118 ? -18.218 18.070 4.459 1.00 90.12 118 HIS A O 1
ATOM 1002 N N . TRP A 1 119 ? -16.394 18.975 5.403 1.00 89.50 119 TRP A N 1
ATOM 1003 C CA . TRP A 1 119 ? -16.642 18.453 6.742 1.00 89.50 119 TRP A CA 1
ATOM 1004 C C . TRP A 1 119 ? -17.576 19.380 7.524 1.00 89.50 119 TRP A C 1
ATOM 1006 O O . TRP A 1 119 ? -17.271 20.550 7.733 1.00 89.50 119 TRP A O 1
ATOM 1016 N N . THR A 1 120 ? -18.712 18.848 7.976 1.00 90.06 120 THR A N 1
ATOM 1017 C CA . THR A 1 120 ? -19.801 19.658 8.548 1.00 90.06 120 THR A CA 1
ATOM 1018 C C . THR A 1 120 ? -20.135 19.339 10.004 1.00 90.06 120 THR A C 1
ATOM 1020 O O . THR A 1 120 ? -21.065 19.935 10.527 1.00 90.06 120 THR A O 1
ATOM 1023 N N . ILE A 1 121 ? -19.451 18.382 10.643 1.00 92.06 121 ILE A N 1
ATOM 1024 C CA . ILE A 1 121 ? -19.792 17.912 11.998 1.00 92.06 121 ILE A CA 1
ATOM 1025 C C . ILE A 1 121 ? -18.718 18.346 12.991 1.00 92.06 121 ILE A C 1
ATOM 1027 O O . ILE A 1 121 ? -17.583 17.865 12.939 1.00 92.06 121 ILE A O 1
ATOM 1031 N N . PHE A 1 122 ? -19.085 19.191 13.943 1.00 94.12 122 PHE A N 1
ATOM 1032 C CA . PHE A 1 122 ? -18.171 19.723 14.945 1.00 94.12 122 PHE A CA 1
ATOM 1033 C C . PHE A 1 122 ? -18.581 19.319 16.369 1.00 94.12 122 PHE A C 1
ATOM 1035 O O . PHE A 1 122 ? -19.738 18.971 16.623 1.00 94.12 122 PHE A O 1
ATOM 1042 N N . PRO A 1 123 ? -17.639 19.338 17.330 1.00 96.00 123 PRO A N 1
ATOM 1043 C CA . PRO A 1 123 ? -17.975 19.179 18.739 1.00 96.00 123 PRO A CA 1
ATOM 1044 C C . PRO A 1 123 ? -19.008 20.228 19.173 1.00 96.00 123 PRO A C 1
ATOM 1046 O O . PRO A 1 123 ? -18.820 21.419 18.939 1.00 96.00 123 PRO A O 1
ATOM 1049 N N . GLY A 1 124 ? -20.086 19.782 19.814 1.00 94.69 124 GLY A N 1
ATOM 1050 C CA . GLY A 1 124 ? -21.221 20.615 20.217 1.00 94.69 124 GLY A CA 1
ATOM 1051 C C . GLY A 1 124 ? -22.445 20.520 19.301 1.00 94.69 124 GLY A C 1
ATOM 1052 O O . GLY A 1 124 ? -23.536 20.897 19.733 1.00 94.69 124 GLY A O 1
ATOM 1053 N N . ASP A 1 125 ? -22.315 19.960 18.096 1.00 95.81 125 ASP A N 1
ATOM 1054 C CA . ASP A 1 125 ? -23.448 19.811 17.180 1.00 95.81 125 ASP A CA 1
ATOM 1055 C C . ASP A 1 125 ? -24.439 18.741 17.658 1.00 95.81 125 ASP A C 1
ATOM 1057 O O . ASP A 1 125 ? -24.055 17.685 18.176 1.00 95.81 125 ASP A O 1
ATOM 1061 N N . GLN A 1 126 ? -25.734 18.997 17.445 1.00 95.81 126 GLN A N 1
ATOM 1062 C CA . GLN A 1 126 ? -26.788 18.001 17.638 1.00 95.81 126 GLN A CA 1
ATOM 1063 C C . GLN A 1 126 ? -26.900 17.105 16.403 1.00 95.81 126 GLN A C 1
ATOM 1065 O O . GLN A 1 126 ? -27.162 17.581 15.300 1.00 95.81 126 GLN A O 1
ATOM 1070 N N . VAL A 1 127 ? -26.751 15.796 16.595 1.00 95.50 127 VAL A N 1
ATOM 1071 C CA . VAL A 1 127 ? -26.813 14.790 15.525 1.00 95.50 127 VAL A CA 1
ATOM 1072 C C . VAL A 1 127 ? -27.792 13.672 15.871 1.00 95.50 127 VAL A C 1
ATOM 1074 O O . VAL A 1 127 ? -28.070 13.397 17.041 1.00 95.50 127 VAL A O 1
ATOM 1077 N N . GLU A 1 128 ? -28.317 13.009 14.843 1.00 96.06 128 GLU A N 1
ATOM 1078 C CA . GLU A 1 128 ? -29.216 11.861 14.968 1.00 96.06 128 GLU A CA 1
ATOM 1079 C C . GLU A 1 128 ? -28.559 10.601 14.398 1.00 96.06 128 GLU A C 1
ATOM 1081 O O . GLU A 1 128 ? -27.938 10.624 13.331 1.00 96.06 128 GLU A O 1
ATOM 1086 N N . VAL A 1 129 ? -28.692 9.480 15.107 1.00 94.88 129 VAL A N 1
ATOM 1087 C CA . VAL A 1 129 ? -28.150 8.198 14.646 1.00 94.88 129 VAL A CA 1
ATOM 1088 C C . VAL A 1 129 ? -29.031 7.648 13.523 1.00 94.88 129 VAL A C 1
ATOM 1090 O O . VAL A 1 129 ? -30.158 7.214 13.753 1.00 94.88 129 VAL A O 1
ATOM 1093 N N . MET A 1 130 ? -28.499 7.622 12.300 1.00 93.00 130 MET A N 1
ATOM 1094 C CA . MET A 1 130 ? -29.241 7.158 11.118 1.00 93.00 130 MET A CA 1
ATOM 1095 C C . MET A 1 130 ? -29.230 5.633 10.944 1.00 93.00 130 MET A C 1
ATOM 1097 O O . MET A 1 130 ? -30.178 5.064 10.401 1.00 93.00 130 MET A O 1
ATOM 1101 N N . ILE A 1 131 ? -28.161 4.958 11.383 1.00 87.00 131 ILE A N 1
ATOM 1102 C CA . ILE A 1 131 ? -27.935 3.519 11.180 1.00 87.00 131 ILE A CA 1
ATOM 1103 C C . ILE A 1 131 ? -27.377 2.912 12.472 1.00 87.00 131 ILE A C 1
ATOM 1105 O O . ILE A 1 131 ? -26.435 3.451 13.046 1.00 87.00 131 ILE A O 1
ATOM 1109 N N . GLY A 1 132 ? -27.927 1.773 12.903 1.00 90.06 132 GLY A N 1
ATOM 1110 C CA . GLY A 1 132 ? -27.464 1.014 14.070 1.00 90.06 132 GLY A CA 1
ATOM 1111 C C . GLY A 1 132 ? -28.584 0.675 15.063 1.00 90.06 132 GLY A C 1
ATOM 1112 O O . GLY A 1 132 ? -29.744 1.002 14.805 1.00 90.06 132 GLY A O 1
ATOM 1113 N N . PRO A 1 133 ? -28.247 0.026 16.194 1.00 91.75 133 PRO A N 1
ATOM 1114 C CA . PRO A 1 133 ? -29.215 -0.352 17.231 1.00 91.75 133 PRO A CA 1
ATOM 1115 C C . PRO A 1 133 ? -29.966 0.844 17.833 1.00 91.75 133 PRO A C 1
ATOM 1117 O O . PRO A 1 133 ? -31.131 0.727 18.191 1.00 91.75 133 PRO A O 1
ATOM 1120 N N . ASP A 1 134 ? -29.309 2.005 17.892 1.00 93.06 134 ASP A N 1
ATOM 1121 C CA . ASP A 1 134 ? -29.816 3.241 18.498 1.00 93.06 134 ASP A CA 1
ATOM 1122 C C . ASP A 1 134 ? -30.410 4.232 17.482 1.00 93.06 134 ASP A C 1
ATOM 1124 O O . ASP A 1 134 ? -30.437 5.441 17.718 1.00 93.06 134 ASP A O 1
ATOM 1128 N N . ARG A 1 135 ? -30.874 3.739 16.328 1.00 94.56 135 ARG A N 1
ATOM 1129 C CA . ARG A 1 135 ? -31.433 4.582 15.265 1.00 94.56 135 ARG A CA 1
ATOM 1130 C C . ARG A 1 135 ? -32.572 5.476 15.779 1.00 94.56 135 ARG A C 1
ATOM 1132 O O . ARG A 1 135 ? -33.483 5.000 16.449 1.00 94.56 135 ARG A O 1
ATOM 1139 N N . GLY A 1 136 ? -32.536 6.759 15.416 1.00 93.56 136 GLY A N 1
ATOM 1140 C CA . GLY A 1 136 ? -33.547 7.759 15.786 1.00 93.56 136 GLY A CA 1
ATOM 1141 C C . GLY A 1 136 ? -33.289 8.473 17.116 1.00 93.56 136 GLY A C 1
ATOM 1142 O O . GLY A 1 136 ? -33.986 9.431 17.452 1.00 93.56 136 GLY A O 1
ATOM 1143 N N . LYS A 1 137 ? -32.277 8.049 17.886 1.00 96.12 137 LYS A N 1
ATOM 1144 C CA . LYS A 1 137 ? -31.836 8.794 19.070 1.00 96.12 137 LYS A CA 1
ATOM 1145 C C . LYS A 1 137 ? -31.008 10.009 18.650 1.00 96.12 137 LYS A C 1
ATOM 1147 O O . LYS A 1 137 ? -30.174 9.925 17.745 1.00 96.12 137 LYS A O 1
ATOM 1152 N N . LYS A 1 138 ? -31.229 11.124 19.347 1.00 96.19 138 LYS A N 1
ATOM 1153 C CA . LYS A 1 138 ? -30.508 12.391 19.171 1.00 96.19 138 LYS A CA 1
ATOM 1154 C C . LYS A 1 138 ? -29.486 12.569 20.289 1.00 96.19 138 LYS A C 1
ATOM 1156 O O . LYS A 1 138 ? -29.756 12.201 21.431 1.00 96.19 138 LYS A O 1
ATOM 1161 N N . GLY A 1 139 ? -28.332 13.137 19.965 1.00 94.94 139 GLY A N 1
ATOM 1162 C CA . GLY A 1 139 ? -27.259 13.402 20.921 1.00 94.94 139 GLY A CA 1
ATOM 1163 C C . GLY A 1 139 ? -26.381 14.570 20.487 1.00 94.94 139 GLY A C 1
ATOM 1164 O O . GLY A 1 139 ? -26.538 15.094 19.387 1.00 94.94 139 GLY A O 1
ATOM 1165 N N . VAL A 1 140 ? -25.467 14.975 21.366 1.00 96.06 140 VAL A N 1
ATOM 1166 C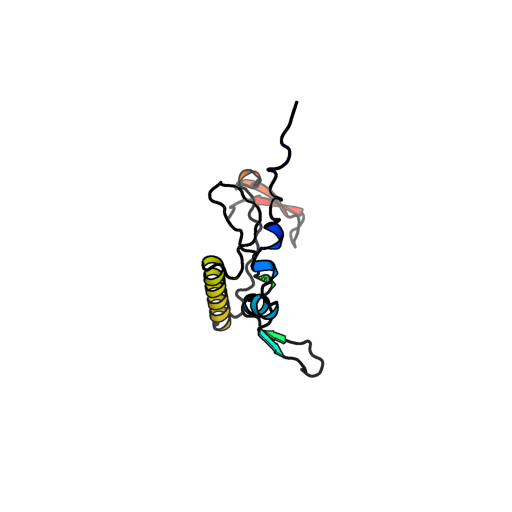 CA . VAL A 1 140 ? -24.485 16.035 21.098 1.00 96.06 140 VAL A CA 1
ATOM 1167 C C . VAL A 1 140 ? -23.121 15.402 20.841 1.00 96.06 140 VAL A C 1
ATOM 1169 O O . VAL A 1 140 ? -22.708 14.497 21.570 1.00 96.06 140 VAL A O 1
ATOM 1172 N N . VAL A 1 141 ? -22.415 15.865 19.811 1.00 95.56 141 VAL A N 1
ATOM 1173 C CA . VAL A 1 141 ? -21.062 15.393 19.490 1.00 95.56 141 VAL A CA 1
ATOM 1174 C C . VAL A 1 141 ? -20.069 15.917 20.528 1.00 95.56 141 VAL A C 1
ATOM 1176 O O . VAL A 1 141 ? -19.919 17.122 20.690 1.00 95.56 141 VAL A O 1
ATOM 1179 N N . PHE A 1 142 ? -19.367 15.025 21.230 1.00 93.31 142 PHE A N 1
ATOM 1180 C CA . PHE A 1 142 ? -18.371 15.420 22.238 1.00 93.31 142 PHE A CA 1
ATOM 1181 C C . PHE A 1 142 ? -16.980 15.683 21.639 1.00 93.31 142 PHE A C 1
ATOM 1183 O O . PHE A 1 142 ? -16.285 16.597 22.065 1.00 93.31 142 PHE A O 1
ATOM 1190 N N . SER A 1 143 ? -16.562 14.877 20.658 1.00 92.44 143 SER A N 1
ATOM 1191 C CA . SER A 1 143 ? -15.249 14.977 20.013 1.00 92.44 143 SER A CA 1
ATOM 1192 C C . SER A 1 143 ? -15.276 14.353 18.612 1.00 92.44 143 SER A C 1
ATOM 1194 O O . SER A 1 143 ? -16.009 13.386 18.387 1.00 92.44 143 SER A O 1
ATOM 1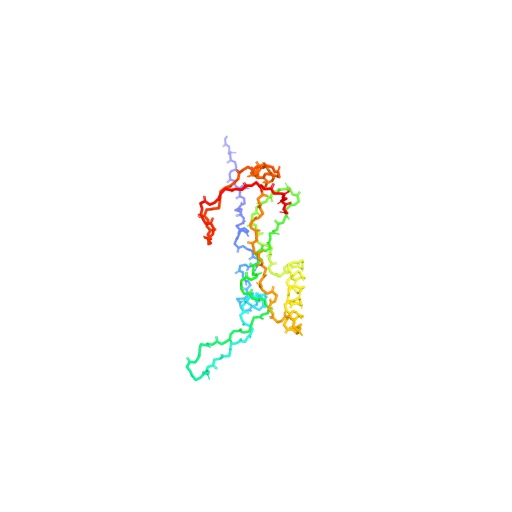196 N N . CYS A 1 144 ? -14.460 14.885 17.699 1.00 86.75 144 CYS A N 1
ATOM 1197 C CA . CYS A 1 144 ? -14.249 14.387 16.336 1.00 86.75 144 CYS A CA 1
ATOM 1198 C C . CYS A 1 144 ? -12.772 13.978 16.173 1.00 86.75 144 CYS A C 1
ATOM 1200 O O . CYS A 1 144 ? -11.893 14.700 16.639 1.00 86.75 144 CYS A O 1
ATOM 1202 N N . ASN A 1 145 ? -12.511 12.840 15.518 1.00 79.62 145 ASN A N 1
ATOM 1203 C CA . ASN A 1 145 ? -11.166 12.305 15.244 1.00 79.62 145 ASN A CA 1
ATOM 1204 C C . ASN A 1 145 ? -10.825 12.369 13.757 1.00 79.62 145 ASN A C 1
ATOM 1206 O O . ASN A 1 145 ? -11.762 12.163 12.952 1.00 79.62 145 ASN A O 1
#

InterPro domains:
  IPR005825 Large ribosomal subunit protein uL24, conserved site [PS01108] (124-141)
  IPR008991 Translation protein SH3-like domain superfamily [SSF50104] (113-144)

Radius of gyration: 26.33 Å; chains: 1; bounding box: 48×64×81 Å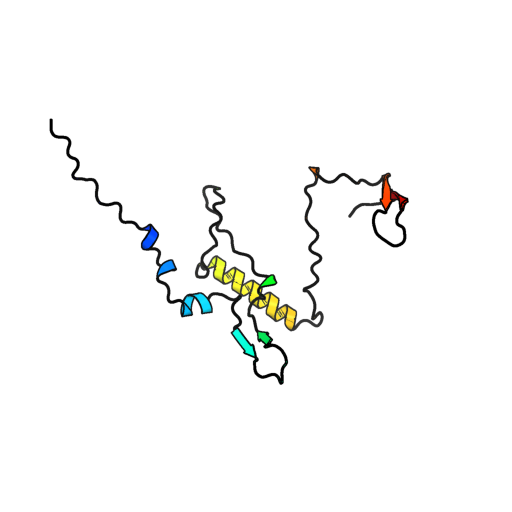

Secondary structure (DSSP, 8-state):
----TT-------GGG--GGGGS-HHHHHHH-TTSEEEEE--BTTBPPEEEESS-GGG--PPB---TTS----PBPPTTSHHHHHHHHHHHHHHHHHHHSS-TTTT---------GGG----TT-EEE--SSTTTT-EEE-----

Organism: Meloidogyne enterolobii (NCBI:txid390850)

Foldseek 3Di:
DDDPPPPPDPPPPCVVVPPLVVDDPVVLVVLPQCAFPDWQDDPPPDDIDGHGLAHPVPDDQDFDQDPVRDRPRDGDRSPDPVNVVVSVVRSVVVVVCCVDPVNCPVPPPPDPDDDPVPDDAAQQDKDADCDDPRHGDIDGHHDDD